Protein AF-A0A9R1DDE5-F1 (afdb_monomer_lite)

InterPro domains:
  IPR001763 Rhodanese-like domain [PS50206] (22-45)
  IPR036873 Rhodanese-like domain superfamily [G3DSA:3.40.250.10] (1-56)
  IPR036873 Rhodanese-like domain superfamily [SSF52821] (2-53)

pLDDT: mean 85.03, std 8.97, range [58.34, 94.88]

Sequence (56 aa):
VRGPSCARMFSDYLSESKEDSGIKNIMVLERGFNGWEISGQPVCHCKDAPCKGTCS

Radius of gyration: 15.03 Å; chains: 1; bounding box: 31×18×36 Å

Structure (mmCIF, N/CA/C/O backbone):
data_AF-A0A9R1DDE5-F1
#
_entry.id   AF-A0A9R1DDE5-F1
#
loop_
_atom_site.group_PDB
_atom_site.id
_atom_site.type_symbol
_atom_site.label_atom_id
_atom_site.label_alt_id
_atom_site.label_comp_id
_atom_site.label_asym_id
_atom_site.label_entity_id
_atom_site.label_seq_id
_atom_site.pdbx_PDB_ins_code
_atom_site.Cartn_x
_atom_site.Cartn_y
_atom_site.Cartn_z
_atom_site.occupancy
_atom_site.B_iso_or_equiv
_atom_site.auth_seq_id
_atom_site.auth_comp_id
_atom_site.auth_asym_id
_atom_site.auth_atom_id
_atom_site.pdbx_PDB_model_num
ATOM 1 N N . VAL A 1 1 ? 7.123 7.710 5.743 1.00 60.12 1 VAL A N 1
ATOM 2 C CA . VAL A 1 1 ? 6.326 6.652 5.072 1.00 60.12 1 VAL A CA 1
ATOM 3 C C . VAL A 1 1 ? 4.882 6.785 5.542 1.00 60.12 1 VAL A C 1
ATOM 5 O O . VAL A 1 1 ? 4.685 6.759 6.746 1.00 60.12 1 VAL A O 1
ATOM 8 N N . ARG A 1 2 ? 3.901 7.028 4.656 1.00 83.62 2 ARG A N 1
ATOM 9 C CA . ARG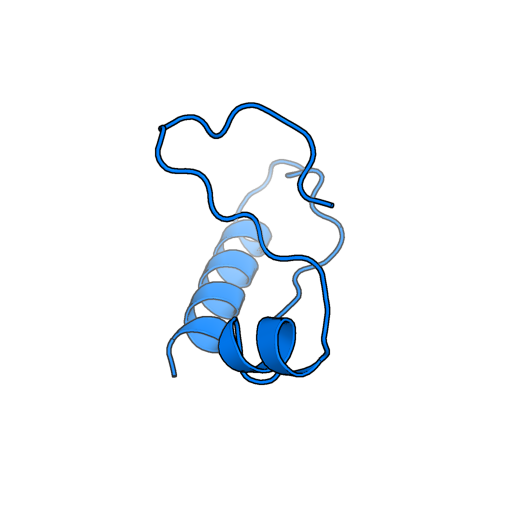 A 1 2 ? 2.496 7.293 5.058 1.00 83.62 2 ARG A CA 1
ATOM 10 C C . ARG A 1 2 ? 1.588 6.056 5.044 1.00 83.62 2 ARG A C 1
ATOM 12 O O . ARG A 1 2 ? 0.668 5.994 5.845 1.00 83.62 2 ARG A O 1
ATOM 19 N N . GLY A 1 3 ? 1.878 5.068 4.191 1.00 89.38 3 GLY A N 1
ATOM 20 C CA . GLY A 1 3 ? 1.034 3.877 4.000 1.00 89.38 3 GLY A CA 1
ATOM 21 C C . GLY A 1 3 ? 0.631 3.166 5.301 1.00 89.38 3 GLY A C 1
ATOM 22 O O . GLY A 1 3 ? -0.565 3.053 5.559 1.00 89.38 3 GLY A O 1
ATOM 23 N N . PRO A 1 4 ? 1.584 2.767 6.169 1.00 94.06 4 PRO A N 1
ATOM 24 C CA . PRO A 1 4 ? 1.255 2.103 7.434 1.00 94.06 4 PRO A CA 1
ATOM 25 C C . PRO A 1 4 ? 0.400 2.955 8.381 1.00 94.06 4 PRO A C 1
ATOM 27 O O . PRO A 1 4 ? -0.498 2.436 9.037 1.00 94.06 4 PRO A O 1
ATOM 30 N N . SER A 1 5 ? 0.648 4.268 8.444 1.00 94.88 5 SER A N 1
ATOM 31 C CA . SER A 1 5 ? -0.138 5.185 9.276 1.00 94.88 5 SER A CA 1
ATOM 32 C C . SER A 1 5 ? -1.581 5.300 8.783 1.00 94.88 5 SER A C 1
ATOM 34 O O . SER A 1 5 ? -2.497 5.279 9.598 1.00 94.88 5 SER A O 1
ATOM 36 N N . CYS A 1 6 ? -1.792 5.369 7.464 1.00 94.44 6 CYS A N 1
ATOM 37 C CA . CYS A 1 6 ? -3.130 5.386 6.870 1.00 94.44 6 CYS A CA 1
ATOM 38 C C . CYS A 1 6 ? -3.880 4.072 7.124 1.00 94.44 6 CYS A C 1
ATOM 40 O O . CYS A 1 6 ? -5.046 4.104 7.501 1.00 94.44 6 CYS A O 1
ATOM 42 N N . ALA A 1 7 ? -3.205 2.927 6.969 1.00 94.69 7 ALA A N 1
ATOM 43 C CA . ALA A 1 7 ? -3.802 1.621 7.238 1.00 94.69 7 ALA A CA 1
ATOM 44 C C . ALA A 1 7 ? -4.229 1.473 8.706 1.00 94.69 7 ALA A C 1
ATOM 46 O O . ALA A 1 7 ? -5.316 0.969 8.973 1.00 94.69 7 ALA A O 1
ATOM 47 N N . ARG A 1 8 ? -3.412 1.963 9.651 1.00 94.62 8 ARG A N 1
ATOM 48 C CA . ARG A 1 8 ? -3.763 1.967 11.078 1.00 94.62 8 ARG A CA 1
ATOM 49 C C . ARG A 1 8 ? -4.971 2.853 11.362 1.00 94.62 8 ARG A C 1
ATOM 51 O O . ARG A 1 8 ? -5.936 2.363 11.917 1.00 94.62 8 ARG A O 1
ATOM 58 N N . MET A 1 9 ? -4.953 4.101 10.896 1.00 94.31 9 MET A N 1
ATOM 59 C CA . MET A 1 9 ? -6.075 5.028 11.079 1.00 94.31 9 MET A CA 1
ATOM 60 C C . MET A 1 9 ? -7.389 4.461 10.526 1.00 94.31 9 MET A C 1
ATOM 62 O O . MET A 1 9 ? -8.440 4.614 11.139 1.00 94.31 9 MET A O 1
ATOM 66 N N . PHE A 1 10 ? -7.331 3.781 9.379 1.00 93.00 10 PHE A N 1
ATOM 67 C CA . PHE A 1 10 ? -8.502 3.127 8.809 1.00 93.00 10 PHE A CA 1
ATOM 68 C C . PHE A 1 10 ? -8.954 1.912 9.628 1.00 93.00 10 PHE A C 1
ATOM 70 O O . PHE A 1 10 ? -10.147 1.733 9.844 1.00 93.00 10 PHE A O 1
ATOM 77 N N . SER A 1 11 ? -8.014 1.107 10.130 1.00 93.06 11 SER A N 1
ATOM 78 C CA . SER A 1 11 ? -8.312 0.005 11.052 1.00 93.06 11 SER A CA 1
ATOM 79 C C . SER A 1 11 ? -8.986 0.496 12.333 1.00 93.06 11 SER A C 1
ATOM 81 O O . SER A 1 11 ? -9.950 -0.118 12.781 1.00 93.06 11 SER A O 1
ATOM 83 N N . ASP A 1 12 ? -8.492 1.597 12.901 1.00 93.50 12 ASP A N 1
ATOM 84 C CA . ASP A 1 12 ? -9.047 2.206 14.109 1.00 93.50 12 ASP A CA 1
ATOM 85 C C . ASP A 1 12 ? -10.487 2.672 13.837 1.00 93.50 12 ASP A C 1
ATOM 87 O O . ASP A 1 12 ? -11.407 2.289 14.558 1.00 93.50 12 ASP A O 1
ATOM 91 N N . TYR A 1 13 ? -10.716 3.368 12.717 1.00 92.31 13 TYR A N 1
ATOM 92 C CA . TYR A 1 13 ? -12.055 3.773 12.277 1.00 92.31 13 TYR A CA 1
ATOM 93 C C . TYR A 1 13 ? -13.023 2.588 12.125 1.00 92.31 13 TYR A C 1
ATOM 95 O O . TYR A 1 13 ? -14.149 2.647 12.617 1.00 92.31 13 TYR A O 1
ATOM 103 N N . LEU A 1 14 ? -12.590 1.495 11.485 1.00 91.56 14 LEU A N 1
ATOM 104 C CA . LEU A 1 14 ? -13.425 0.300 11.329 1.00 91.56 14 LEU A CA 1
ATOM 105 C C . LEU A 1 14 ? -13.753 -0.360 12.673 1.00 91.56 14 LEU A C 1
ATOM 107 O O . LEU A 1 14 ? -14.856 -0.872 12.843 1.00 91.56 14 LEU A O 1
ATOM 111 N N . SER A 1 15 ? -12.822 -0.327 13.630 1.00 88.62 15 SER A N 1
ATOM 112 C CA . SER A 1 15 ? -13.049 -0.871 14.973 1.00 88.62 15 SER A CA 1
ATOM 113 C C . SER A 1 15 ? -14.073 -0.070 15.785 1.00 88.62 15 SER A C 1
ATOM 115 O O . SER A 1 15 ? -14.771 -0.634 16.628 1.00 88.62 15 SER A O 1
ATOM 117 N N . GLU A 1 16 ? -14.186 1.232 15.518 1.00 88.94 16 GLU A N 1
ATOM 118 C CA . GLU A 1 16 ? -15.150 2.128 16.163 1.00 88.94 16 GLU A CA 1
ATOM 119 C C . GLU A 1 16 ? -16.511 2.125 15.449 1.00 88.94 16 GLU A C 1
ATOM 121 O O . GLU A 1 16 ? -17.550 2.380 16.070 1.00 88.94 16 GLU A O 1
ATOM 126 N N . SER A 1 17 ? -16.526 1.820 14.148 1.00 83.31 17 SER A N 1
ATOM 127 C CA . SER A 1 17 ? -17.750 1.722 13.356 1.00 83.31 17 SER A CA 1
ATOM 128 C C . SER A 1 17 ? -18.566 0.485 13.748 1.00 83.31 17 SER A C 1
ATOM 130 O O . SER A 1 17 ? -18.060 -0.632 13.785 1.00 83.31 17 SER A O 1
ATOM 132 N N . LYS A 1 18 ? -19.858 0.675 14.047 1.00 70.62 18 LYS A N 1
ATOM 133 C CA . LYS A 1 18 ? -20.776 -0.417 14.429 1.00 70.62 18 LYS A CA 1
ATOM 134 C C . LYS A 1 18 ? -21.402 -1.147 13.238 1.00 70.62 18 LYS A C 1
ATOM 136 O O . LYS A 1 18 ? -22.139 -2.109 13.439 1.00 70.62 18 LYS A O 1
ATOM 141 N N . GLU A 1 19 ? -21.158 -0.666 12.025 1.00 77.75 19 GLU A N 1
ATOM 142 C CA . GLU A 1 19 ? -21.667 -1.257 10.793 1.00 77.75 19 GLU A CA 1
ATOM 143 C C . GLU A 1 19 ? -20.627 -2.203 10.197 1.00 77.75 19 GLU A C 1
ATOM 145 O O . GLU A 1 19 ? -19.434 -1.901 10.168 1.00 77.75 19 GLU A O 1
ATOM 150 N N . ASP A 1 20 ? -21.085 -3.357 9.710 1.00 76.25 20 ASP A N 1
ATOM 151 C CA . ASP A 1 20 ? -20.221 -4.280 8.985 1.00 76.25 20 ASP A CA 1
ATOM 152 C C . ASP A 1 20 ? -19.802 -3.635 7.660 1.00 76.25 20 ASP A C 1
ATOM 154 O O . ASP A 1 20 ? -20.571 -3.559 6.702 1.00 76.25 20 ASP A O 1
ATOM 158 N N . SER A 1 21 ? -18.561 -3.151 7.615 1.00 78.56 21 SER A N 1
ATOM 159 C CA . SER A 1 21 ? -17.968 -2.566 6.410 1.00 78.56 21 SER A CA 1
ATOM 160 C C . SER A 1 21 ? -17.799 -3.573 5.264 1.00 78.56 21 SER A C 1
ATOM 162 O O . SER A 1 21 ? -17.459 -3.176 4.148 1.00 78.56 21 SER A O 1
ATOM 164 N N . GLY A 1 22 ? -17.966 -4.879 5.518 1.00 84.81 22 GLY A N 1
ATOM 165 C CA . GLY A 1 22 ? -17.687 -5.948 4.558 1.00 84.81 22 GLY A CA 1
ATOM 166 C C . GLY A 1 22 ? -16.194 -6.129 4.251 1.00 84.81 22 GLY A C 1
ATOM 167 O O . GLY A 1 22 ? -15.823 -6.987 3.441 1.00 84.81 22 GLY A O 1
ATOM 168 N N . ILE A 1 23 ? -15.317 -5.347 4.890 1.00 85.69 23 ILE A N 1
ATOM 169 C CA . ILE A 1 23 ? -13.867 -5.390 4.698 1.00 85.69 23 ILE A CA 1
ATOM 170 C C . ILE A 1 23 ? -13.278 -6.453 5.621 1.00 85.69 23 ILE A C 1
ATOM 172 O O . ILE A 1 23 ? -13.277 -6.318 6.839 1.00 85.69 23 ILE A O 1
ATOM 176 N N . LYS A 1 24 ? -12.736 -7.516 5.020 1.00 80.38 24 LYS A N 1
ATOM 177 C CA . LYS A 1 24 ? -12.184 -8.661 5.762 1.00 80.38 24 LYS A CA 1
ATOM 178 C C . LYS A 1 24 ? -10.730 -8.472 6.183 1.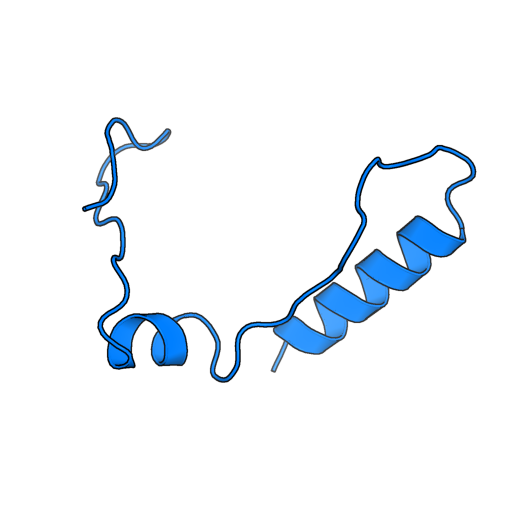00 80.38 24 LYS A C 1
ATOM 180 O O . LYS A 1 24 ? -10.340 -8.968 7.229 1.00 80.38 24 LYS A O 1
ATOM 185 N N . ASN A 1 25 ? -9.923 -7.804 5.354 1.00 88.62 25 ASN A N 1
ATOM 186 C CA . ASN A 1 25 ? -8.480 -7.679 5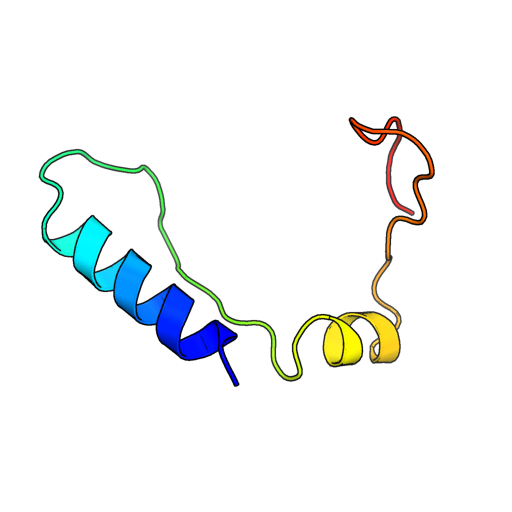.552 1.00 88.62 25 ASN A CA 1
ATOM 187 C C . ASN A 1 25 ? -7.984 -6.296 5.117 1.00 88.62 25 ASN A C 1
ATOM 189 O O . ASN A 1 25 ? -8.352 -5.814 4.046 1.00 88.62 25 ASN A O 1
ATOM 193 N N . ILE A 1 26 ? -7.090 -5.708 5.913 1.00 92.12 26 ILE A N 1
ATOM 194 C CA . ILE A 1 26 ? -6.351 -4.487 5.574 1.00 92.12 26 ILE A CA 1
ATOM 195 C C . ILE A 1 26 ? -4.917 -4.894 5.243 1.00 92.12 26 ILE A C 1
ATOM 197 O O . ILE A 1 26 ? -4.261 -5.570 6.034 1.00 92.12 26 ILE A O 1
ATOM 201 N N . MET A 1 27 ? -4.423 -4.487 4.076 1.00 92.25 27 MET A N 1
ATOM 202 C CA . MET A 1 27 ? -3.085 -4.840 3.598 1.00 92.25 27 MET A CA 1
ATOM 203 C C . MET A 1 27 ? -2.284 -3.587 3.249 1.00 92.25 27 MET A C 1
ATOM 205 O O . MET A 1 27 ? -2.839 -2.565 2.846 1.00 92.25 27 MET A O 1
ATOM 209 N N . VAL A 1 28 ? -0.962 -3.677 3.384 1.00 93.12 28 VAL A N 1
ATOM 210 C CA . VAL A 1 28 ? -0.022 -2.621 2.993 1.00 93.12 28 VAL A CA 1
ATOM 211 C C . VAL A 1 28 ? 0.986 -3.223 2.026 1.00 93.12 28 VAL A C 1
ATOM 213 O O . VAL A 1 28 ? 1.640 -4.208 2.356 1.00 93.12 28 VAL A O 1
ATOM 216 N N . LEU A 1 29 ? 1.122 -2.625 0.840 1.00 90.75 29 LEU A N 1
ATOM 217 C CA . LEU A 1 29 ? 2.099 -3.066 -0.153 1.00 90.75 29 LEU A CA 1
ATOM 218 C C . LEU A 1 29 ? 3.521 -2.797 0.341 1.00 90.75 29 LEU A C 1
ATOM 220 O O . LEU A 1 29 ? 3.880 -1.655 0.660 1.00 90.75 29 LEU A O 1
ATOM 224 N N . GLU A 1 30 ? 4.345 -3.842 0.365 1.00 88.44 30 GLU A N 1
ATOM 225 C CA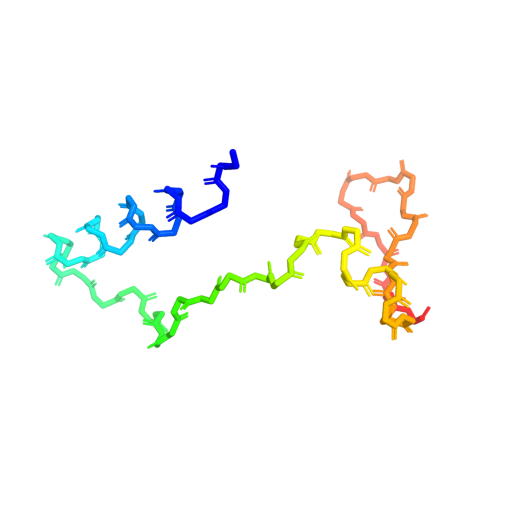 . GLU A 1 30 ? 5.765 -3.703 0.656 1.00 88.44 30 GLU A CA 1
ATOM 226 C C . GLU A 1 30 ? 6.417 -2.811 -0.412 1.00 88.44 30 GLU A C 1
ATOM 228 O O . GLU A 1 30 ? 6.219 -3.005 -1.608 1.00 88.44 30 GLU A O 1
ATOM 233 N N . ARG A 1 31 ? 7.156 -1.781 0.022 1.00 89.88 31 ARG A N 1
ATOM 234 C CA . ARG A 1 31 ? 7.759 -0.750 -0.854 1.00 89.88 31 ARG A CA 1
ATOM 235 C C . ARG A 1 31 ? 6.754 0.040 -1.716 1.00 89.88 31 ARG A C 1
ATOM 237 O O . ARG A 1 31 ? 7.171 0.803 -2.588 1.00 89.88 31 ARG A O 1
ATOM 244 N N . GLY A 1 32 ? 5.454 -0.055 -1.428 1.00 90.12 32 GLY A N 1
ATOM 245 C CA . GLY A 1 32 ? 4.402 0.715 -2.094 1.00 90.12 32 GLY A CA 1
ATOM 246 C C . GLY A 1 32 ? 4.323 0.463 -3.603 1.00 90.12 32 GLY A C 1
ATOM 247 O O . GLY A 1 32 ? 4.659 -0.614 -4.084 1.00 90.12 32 GLY A O 1
ATOM 248 N N . PHE A 1 33 ? 3.896 1.484 -4.351 1.00 89.38 33 PHE A N 1
ATOM 249 C CA . PHE A 1 33 ? 3.794 1.426 -5.813 1.00 89.38 33 PHE A CA 1
ATOM 250 C C . PHE A 1 33 ? 5.121 1.043 -6.482 1.00 89.38 33 PHE A C 1
ATOM 252 O O . PHE A 1 33 ? 5.1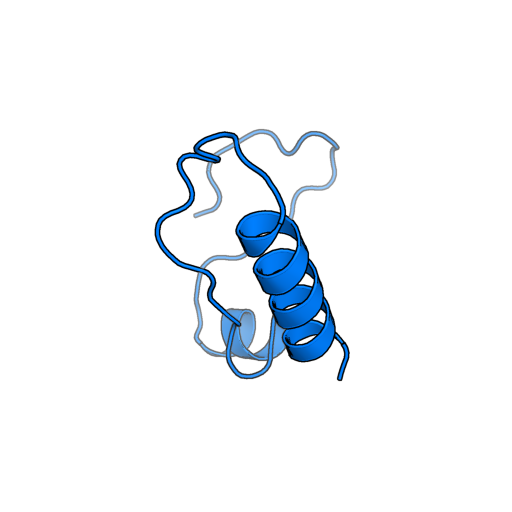33 0.204 -7.371 1.00 89.38 33 PHE A O 1
ATOM 259 N N . ASN A 1 34 ? 6.244 1.580 -5.999 1.00 89.31 34 ASN A N 1
ATOM 260 C CA . ASN A 1 34 ? 7.557 1.266 -6.561 1.00 89.31 34 ASN A CA 1
ATOM 261 C C . ASN A 1 34 ? 7.883 -0.228 -6.420 1.00 89.31 34 ASN A C 1
ATOM 263 O O . ASN A 1 34 ? 8.437 -0.823 -7.333 1.00 89.31 34 ASN A O 1
ATOM 267 N N . GLY A 1 35 ? 7.537 -0.848 -5.285 1.00 91.31 35 GLY A N 1
ATOM 268 C CA . GLY A 1 35 ? 7.688 -2.295 -5.106 1.00 91.31 35 GLY A CA 1
ATOM 269 C C . GLY A 1 35 ? 6.818 -3.096 -6.070 1.00 91.31 35 GLY A C 1
ATOM 270 O O . GLY A 1 35 ? 7.302 -4.038 -6.693 1.00 91.31 35 GLY A O 1
ATOM 271 N N . TRP A 1 36 ? 5.559 -2.680 -6.222 1.00 90.12 36 TRP A N 1
ATOM 272 C CA . TRP A 1 36 ? 4.605 -3.281 -7.155 1.00 90.12 36 TRP A CA 1
ATOM 273 C C . TRP A 1 36 ? 5.114 -3.239 -8.602 1.00 90.12 36 TRP A C 1
ATOM 275 O O . TRP A 1 36 ? 5.248 -4.285 -9.237 1.00 90.12 36 TRP A O 1
ATOM 285 N N . GLU A 1 37 ? 5.486 -2.056 -9.088 1.00 88.50 37 GLU A N 1
ATOM 286 C CA . GLU A 1 37 ? 6.011 -1.845 -10.441 1.00 88.50 37 GLU A CA 1
ATOM 287 C C . GLU A 1 37 ? 7.311 -2.635 -10.683 1.00 88.50 37 GLU A C 1
ATOM 289 O O . GLU A 1 37 ? 7.430 -3.337 -11.685 1.00 88.50 37 GLU A O 1
ATOM 294 N N . ILE A 1 38 ? 8.259 -2.615 -9.734 1.00 91.44 38 ILE A N 1
ATOM 295 C CA . ILE A 1 38 ? 9.534 -3.350 -9.853 1.00 91.44 38 ILE A CA 1
ATOM 296 C C . ILE A 1 38 ? 9.320 -4.870 -9.884 1.00 91.44 38 ILE A C 1
ATOM 298 O O . ILE A 1 38 ? 10.076 -5.580 -10.545 1.00 91.44 38 ILE A O 1
ATOM 302 N N . SER A 1 39 ? 8.295 -5.388 -9.200 1.00 90.31 39 SER A N 1
ATOM 303 C CA . SER A 1 39 ? 7.966 -6.821 -9.232 1.00 90.31 39 SER A CA 1
ATOM 304 C C . SER A 1 39 ? 7.363 -7.298 -10.562 1.00 90.31 39 SER A C 1
ATOM 306 O O . SER A 1 39 ? 7.044 -8.480 -10.691 1.00 90.31 39 SER A O 1
ATOM 308 N N . GLY A 1 40 ? 7.210 -6.403 -11.546 1.00 88.56 40 GLY A N 1
ATOM 309 C CA . GLY A 1 40 ? 6.651 -6.720 -12.859 1.00 88.56 40 GLY A CA 1
ATOM 310 C C . GLY A 1 40 ? 5.146 -6.983 -12.828 1.00 88.56 40 GLY A C 1
ATOM 311 O O . GLY A 1 40 ? 4.615 -7.586 -13.758 1.00 88.56 40 GLY A O 1
ATOM 312 N N . GLN A 1 41 ? 4.459 -6.570 -11.758 1.00 85.69 41 GLN A N 1
ATOM 313 C CA . GLN A 1 41 ? 3.002 -6.621 -11.704 1.00 85.69 41 GLN A CA 1
ATOM 314 C C . GLN A 1 41 ? 2.406 -5.578 -12.660 1.00 85.69 41 GLN A C 1
ATOM 316 O O . GLN A 1 41 ? 2.983 -4.499 -12.823 1.00 85.69 41 GLN A O 1
ATOM 321 N N . PRO A 1 42 ? 1.243 -5.858 -13.272 1.00 85.06 42 PRO A N 1
ATOM 322 C CA . PRO A 1 42 ? 0.622 -4.936 -14.210 1.00 85.06 42 PRO A CA 1
ATOM 323 C C . PRO A 1 42 ? 0.289 -3.602 -13.537 1.00 85.06 42 PRO A C 1
ATOM 325 O O . PRO A 1 42 ? -0.259 -3.546 -12.428 1.00 85.06 42 PRO A O 1
ATOM 328 N N . VAL A 1 43 ? 0.616 -2.514 -14.231 1.00 84.81 43 VAL A N 1
ATOM 329 C CA . VAL A 1 43 ? 0.298 -1.140 -13.841 1.00 84.81 43 VAL A CA 1
ATOM 330 C C . VAL A 1 43 ? -0.508 -0.497 -14.960 1.00 84.81 43 VAL A C 1
ATOM 332 O O . VAL A 1 43 ? -0.126 -0.515 -16.127 1.00 84.81 43 VAL A O 1
ATOM 335 N N . CYS A 1 44 ? -1.639 0.105 -14.603 1.00 83.75 44 CYS A N 1
ATOM 336 C CA . CYS A 1 44 ? -2.449 0.850 -15.553 1.00 83.75 44 CYS A CA 1
ATOM 337 C C . CYS A 1 44 ? -1.787 2.193 -15.897 1.00 83.75 44 CYS A C 1
ATOM 339 O O . CYS A 1 44 ? -1.573 3.020 -15.011 1.00 83.75 44 CYS A O 1
ATOM 341 N N . HIS A 1 45 ? -1.579 2.478 -17.182 1.00 81.38 45 HIS A N 1
ATOM 342 C CA . HIS A 1 45 ? -1.139 3.797 -17.656 1.00 81.38 45 HIS A CA 1
ATOM 343 C C . HIS A 1 45 ? -2.282 4.548 -18.348 1.00 81.38 45 HIS A C 1
ATOM 345 O O . HIS A 1 45 ? -2.221 4.874 -19.535 1.00 81.38 45 HIS A O 1
ATOM 351 N N . CYS A 1 46 ? -3.361 4.798 -17.608 1.00 83.81 46 CYS A N 1
ATOM 352 C CA . CYS A 1 46 ? -4.528 5.497 -18.140 1.00 83.81 46 CYS A CA 1
ATOM 353 C C . CYS A 1 46 ? -4.274 7.008 -18.186 1.00 83.81 46 CYS A C 1
ATOM 355 O O . CYS A 1 46 ? -3.718 7.577 -17.247 1.00 83.81 46 CYS A O 1
ATOM 357 N N . LYS A 1 47 ? -4.711 7.664 -19.264 1.00 82.88 47 LYS A N 1
ATOM 358 C CA . LYS A 1 47 ? -4.660 9.132 -19.398 1.00 82.88 47 LYS A CA 1
ATOM 359 C C . LYS A 1 47 ? -5.978 9.818 -19.027 1.00 82.88 47 LYS A C 1
ATOM 361 O O . LYS A 1 47 ? -5.992 11.028 -18.835 1.00 82.88 47 LYS A O 1
ATOM 366 N N . ASP A 1 48 ? -7.052 9.042 -18.893 1.00 81.06 48 ASP A N 1
ATOM 367 C CA . ASP A 1 48 ? -8.407 9.516 -18.613 1.00 81.06 48 ASP A CA 1
ATOM 368 C C . ASP A 1 48 ? -8.866 9.128 -17.199 1.00 81.06 48 ASP A C 1
ATOM 370 O O . ASP A 1 48 ? -8.480 8.081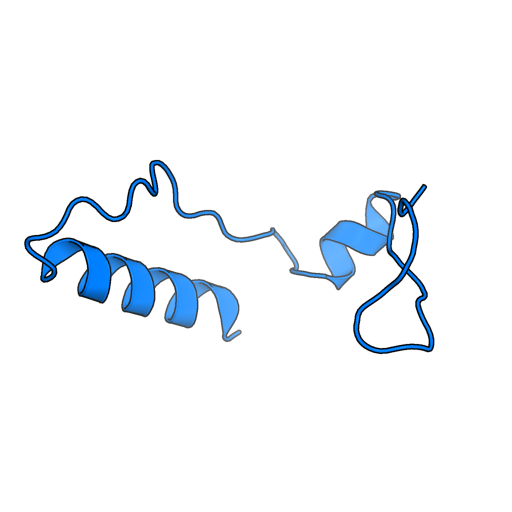 -16.671 1.00 81.06 48 ASP A O 1
ATOM 374 N N . ALA A 1 49 ? -9.745 9.947 -16.611 1.00 81.38 49 ALA A N 1
ATOM 375 C CA . ALA A 1 49 ? -10.439 9.666 -15.355 1.00 81.38 49 ALA A CA 1
ATOM 376 C C . ALA A 1 49 ? -11.970 9.647 -15.587 1.00 81.38 49 ALA A C 1
ATOM 378 O O . ALA A 1 49 ? -12.517 10.669 -16.005 1.00 81.38 49 ALA A O 1
ATOM 379 N N . PRO A 1 50 ? -12.685 8.531 -15.323 1.00 81.44 50 PRO A N 1
ATOM 380 C CA . PRO A 1 50 ? -12.184 7.258 -14.801 1.00 81.44 50 PRO A CA 1
ATOM 381 C C . PRO A 1 50 ? -11.383 6.475 -15.850 1.00 81.44 50 PRO A C 1
ATOM 383 O O . PRO A 1 50 ? -11.648 6.582 -17.049 1.00 81.44 50 PRO A O 1
ATOM 386 N N . CYS A 1 51 ? -10.433 5.656 -15.393 1.00 79.25 51 CYS A N 1
ATOM 387 C CA . CYS A 1 51 ? -9.698 4.765 -16.283 1.00 79.25 51 CYS A CA 1
ATOM 388 C C . CYS A 1 51 ? -10.671 3.800 -16.982 1.00 79.25 51 CYS A C 1
ATOM 390 O O . CYS A 1 51 ? -11.467 3.127 -16.326 1.00 79.25 51 CYS A O 1
ATOM 392 N N . LYS A 1 52 ? -10.612 3.740 -18.316 1.00 75.81 52 LYS A N 1
ATOM 393 C CA . LYS A 1 52 ? -11.416 2.825 -19.135 1.00 75.81 52 LYS A CA 1
ATOM 394 C C . LYS A 1 52 ? -10.530 1.676 -19.629 1.00 75.81 52 LYS A C 1
ATOM 396 O O . LYS A 1 52 ? -9.545 1.934 -20.312 1.00 75.81 52 LYS A O 1
ATOM 401 N N . GLY A 1 53 ? -10.908 0.430 -19.331 1.00 68.25 53 GLY A N 1
ATOM 402 C CA . GLY A 1 53 ? -10.249 -0.789 -19.829 1.00 68.25 53 GLY A CA 1
ATOM 403 C C . GLY A 1 53 ? -9.672 -1.698 -18.736 1.00 68.25 53 GLY A C 1
ATOM 404 O O . GLY A 1 53 ? -9.609 -1.323 -17.568 1.00 68.25 53 GLY A O 1
ATOM 405 N N . THR A 1 54 ? -9.272 -2.913 -19.122 1.00 63.53 54 THR A N 1
ATOM 406 C CA . THR A 1 54 ? -8.514 -3.852 -18.278 1.00 63.53 54 THR A CA 1
ATOM 407 C C . THR A 1 54 ? -7.035 -3.498 -18.304 1.00 63.53 54 THR A C 1
ATOM 409 O O . THR A 1 54 ? -6.445 -3.395 -19.377 1.00 63.53 54 THR A O 1
ATOM 412 N N . CYS A 1 55 ? -6.436 -3.336 -17.128 1.00 62.81 55 CYS A N 1
ATOM 413 C CA . CYS A 1 55 ? -4.996 -3.175 -16.994 1.00 62.81 55 CYS A CA 1
ATOM 414 C C . CYS A 1 55 ? -4.342 -4.550 -17.113 1.00 62.81 55 CYS A C 1
ATOM 416 O O . CYS A 1 55 ? -4.479 -5.375 -16.210 1.00 62.81 55 CYS A O 1
ATOM 418 N N . SER A 1 56 ? -3.720 -4.802 -18.258 1.00 58.34 56 SER A N 1
ATOM 419 C CA . SER A 1 56 ? -2.974 -6.022 -18.580 1.00 58.34 56 SER A CA 1
ATOM 420 C C . SER A 1 56 ? -1.483 -5.756 -18.582 1.00 58.34 56 SER A C 1
ATOM 422 O O . SER A 1 56 ? -1.115 -4.708 -19.161 1.00 58.34 56 SER A O 1
#

Organism: Triticum aestivum (NCBI:txid4565)

Secondary structure (DSSP, 8-state):
--HHHHHHHHHHHHHH--S----------TTHHHHHHHTT-------SSS--S---

Foldseek 3Di:
DCQVVVLVVVVVVCVPDPDPPVDDDGDGDDVHPVNCVVVVHFDDPAPDPPRDDDGD